Protein AF-A0A813PFC0-F1 (afdb_monomer)

Radius of gyration: 13.53 Å; Cα contacts (8 Å, |Δi|>4): 86; chains: 1; bounding box: 34×28×38 Å

pLDDT: mean 89.98, std 11.43, range [52.78, 98.25]

Secondary structure (DSSP, 8-state):
-HHHHHHSGGGHHHHHHHHT-HHHHHHHHHHTTSS-HHHHHHHHHHHHHHHH-TT--HHHHHHHHHTHHHHHHHHHHTTTT--S-HHHHHHHHHHHHHHHT------

Organism: NCBI:txid1234261

InterPro domains:
  IPR011989 Armadillo-like helical [G3DSA:1.25.10.10] (1-102)
  IPR013878 Mo25-like [PF08569] (1-103)
  IPR013878 Mo25-like [PTHR10182] (1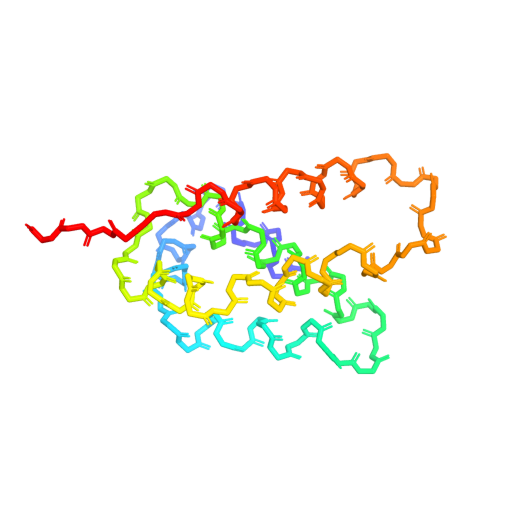-105)
  IPR016024 Armadillo-type fold [SSF48371] (1-103)

Solvent-accessible surface area (backbone atoms only — not comparable to full-atom values): 6196 Å² total; per-residue (Å²): 106,73,41,57,56,42,69,32,78,91,30,44,71,59,30,55,58,48,64,65,36,59,65,54,51,54,48,30,62,51,34,53,68,46,90,46,70,67,52,19,52,52,24,45,58,43,45,50,53,47,70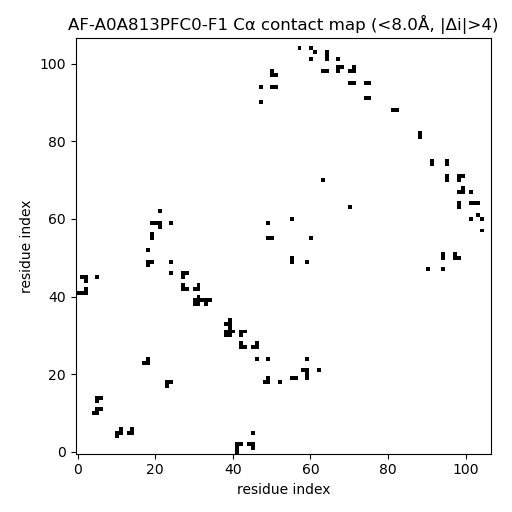,68,39,89,84,57,45,66,73,53,50,52,53,50,58,77,39,30,69,65,49,40,59,47,57,73,64,52,70,68,85,54,76,86,42,59,69,61,52,52,53,48,53,50,51,43,52,57,50,70,67,60,69,86,82,80,130

Sequence (107 aa):
MLGELLLDRYNFSVMTRYITNTDNLKLMMNLLKEKSKNIQFEAFHVFKIFVANPTKPKPIADILLRNRDKLIDFLTTFHTDRTDDEQFNDEKAYLIKQISELKDMKI

Structure (mmCIF, N/CA/C/O backbone):
data_AF-A0A813PFC0-F1
#
_entry.id   AF-A0A813PFC0-F1
#
loop_
_atom_site.group_PDB
_atom_site.id
_atom_site.type_symbol
_atom_site.label_atom_id
_atom_site.label_alt_id
_atom_site.label_comp_id
_atom_site.label_asym_id
_atom_site.label_entity_id
_atom_site.label_seq_id
_atom_site.pdbx_PDB_ins_code
_atom_site.Cartn_x
_atom_site.Cartn_y
_atom_site.Cartn_z
_atom_site.occupancy
_atom_site.B_iso_or_equiv
_atom_site.auth_seq_id
_atom_site.auth_comp_id
_atom_site.auth_asym_id
_atom_site.auth_atom_id
_atom_site.pdbx_PDB_model_num
ATOM 1 N N . MET A 1 1 ? 11.049 -1.342 14.263 1.00 56.81 1 MET A N 1
ATOM 2 C CA . MET A 1 1 ? 10.320 -2.551 13.784 1.00 56.81 1 MET A CA 1
ATOM 3 C C . MET A 1 1 ? 10.734 -2.898 12.345 1.00 56.81 1 MET A C 1
ATOM 5 O O . MET A 1 1 ? 11.622 -2.245 11.816 1.00 56.81 1 MET A O 1
ATOM 9 N N . LEU A 1 2 ? 10.201 -3.966 11.724 1.00 63.31 2 LEU A N 1
ATOM 10 C CA . LEU A 1 2 ? 10.706 -4.542 10.455 1.00 63.31 2 LEU A CA 1
ATOM 11 C C . LEU A 1 2 ? 10.817 -3.525 9.301 1.00 63.31 2 LEU A C 1
ATOM 13 O O . LEU A 1 2 ? 11.749 -3.623 8.508 1.00 63.31 2 LEU A O 1
ATOM 17 N N . GLY A 1 3 ? 9.925 -2.532 9.231 1.00 61.59 3 GLY A N 1
ATOM 18 C CA . GLY A 1 3 ? 10.026 -1.439 8.257 1.00 61.59 3 GLY A CA 1
ATOM 19 C C . GLY A 1 3 ? 11.319 -0.629 8.398 1.00 61.59 3 GLY A C 1
ATOM 20 O O . GLY A 1 3 ? 11.994 -0.387 7.406 1.00 61.59 3 GLY A O 1
ATOM 21 N N . GLU A 1 4 ? 11.726 -0.296 9.622 1.00 69.38 4 GLU A N 1
ATOM 22 C CA . GLU A 1 4 ? 12.986 0.413 9.899 1.00 69.38 4 GLU A CA 1
ATOM 23 C C . GLU A 1 4 ? 14.207 -0.444 9.547 1.00 69.38 4 GLU A C 1
ATOM 25 O O . GLU A 1 4 ? 15.165 0.055 8.969 1.00 69.38 4 GLU A O 1
ATOM 30 N N . LEU A 1 5 ? 14.150 -1.753 9.826 1.00 65.31 5 LEU A N 1
ATOM 31 C CA . LEU A 1 5 ? 15.203 -2.697 9.437 1.00 65.31 5 LEU A CA 1
ATOM 32 C C . LEU A 1 5 ? 15.353 -2.790 7.916 1.00 65.31 5 LEU A C 1
ATOM 34 O O . LEU A 1 5 ? 16.472 -2.893 7.427 1.00 65.31 5 LEU A O 1
ATOM 38 N N . LEU A 1 6 ? 14.247 -2.760 7.171 1.00 61.56 6 LEU A N 1
ATOM 39 C CA . LEU A 1 6 ? 14.269 -2.792 5.709 1.00 61.56 6 LEU A CA 1
ATOM 40 C C . LEU A 1 6 ? 14.708 -1.450 5.105 1.00 61.56 6 LEU A C 1
ATOM 42 O O . LEU A 1 6 ? 15.331 -1.448 4.052 1.00 61.56 6 LEU A O 1
ATOM 46 N N . LEU A 1 7 ? 14.412 -0.326 5.759 1.00 65.44 7 LEU A N 1
ATOM 47 C CA . LEU A 1 7 ? 14.814 1.012 5.311 1.00 65.44 7 LEU A CA 1
ATOM 48 C C . LEU A 1 7 ? 16.254 1.380 5.705 1.00 65.44 7 LEU A C 1
ATOM 50 O O . LEU A 1 7 ? 16.790 2.367 5.198 1.00 65.44 7 LEU A O 1
ATOM 54 N N . ASP A 1 8 ? 16.900 0.596 6.571 1.00 71.62 8 ASP A N 1
ATOM 55 C CA . ASP A 1 8 ? 18.314 0.771 6.885 1.00 71.62 8 ASP A CA 1
ATOM 56 C C . ASP A 1 8 ? 19.183 0.489 5.646 1.00 71.62 8 ASP A C 1
ATOM 58 O O . ASP A 1 8 ? 19.151 -0.593 5.050 1.00 71.62 8 ASP A O 1
ATOM 62 N N . ARG A 1 9 ? 20.018 1.468 5.282 1.00 61.50 9 ARG A N 1
ATOM 63 C CA . ARG A 1 9 ? 20.969 1.398 4.165 1.00 61.50 9 ARG A CA 1
ATOM 64 C C . ARG A 1 9 ? 21.897 0.180 4.230 1.00 61.50 9 ARG A C 1
ATOM 66 O O . ARG A 1 9 ? 22.301 -0.320 3.182 1.00 61.50 9 ARG A O 1
ATOM 73 N N . TYR A 1 10 ? 22.225 -0.315 5.428 1.00 66.88 10 TYR A N 1
ATOM 74 C CA . TYR A 1 10 ? 23.056 -1.513 5.599 1.00 66.88 10 TYR A CA 1
ATOM 75 C C . TYR A 1 10 ? 22.326 -2.800 5.185 1.00 66.88 10 TYR A C 1
ATOM 77 O O . TYR A 1 10 ? 22.967 -3.790 4.838 1.00 66.88 10 TYR A O 1
ATOM 85 N N . ASN A 1 11 ? 20.993 -2.764 5.136 1.00 74.00 11 ASN A N 1
ATOM 86 C CA . ASN A 1 11 ? 20.133 -3.890 4.788 1.00 74.00 11 ASN A CA 1
ATOM 87 C C . ASN A 1 11 ? 19.572 -3.789 3.364 1.00 74.00 11 ASN A C 1
ATOM 89 O O . ASN A 1 11 ? 18.650 -4.525 3.015 1.00 74.00 11 ASN A O 1
ATOM 93 N N . PHE A 1 12 ? 20.139 -2.932 2.508 1.00 72.25 12 PHE A N 1
ATOM 94 C CA . PHE A 1 12 ? 19.634 -2.691 1.152 1.00 72.25 12 PHE A CA 1
ATOM 95 C C . PHE A 1 12 ? 19.488 -3.972 0.310 1.00 72.25 12 PHE A C 1
ATOM 97 O O . PHE A 1 12 ? 18.510 -4.136 -0.423 1.00 72.25 12 PHE A O 1
ATOM 104 N N . SER A 1 13 ? 20.424 -4.918 0.433 1.00 71.62 13 SER A N 1
ATOM 105 C CA . SER A 1 13 ? 20.360 -6.213 -0.262 1.00 71.62 13 SER A CA 1
ATOM 106 C C . SER A 1 13 ? 19.193 -7.080 0.230 1.00 71.62 13 SER A C 1
ATOM 108 O O . SER A 1 13 ? 18.484 -7.692 -0.573 1.00 71.62 13 SER A O 1
ATOM 110 N N . VAL A 1 14 ? 18.946 -7.084 1.543 1.00 76.62 14 VAL A N 1
ATOM 111 C CA . VAL A 1 14 ? 17.831 -7.794 2.183 1.00 76.62 14 VAL A CA 1
ATOM 112 C C . VAL A 1 14 ? 16.505 -7.141 1.807 1.00 76.62 14 VAL A C 1
ATOM 114 O O . VAL A 1 14 ? 15.585 -7.842 1.388 1.00 76.62 14 VAL A O 1
ATOM 117 N N . MET A 1 15 ? 16.431 -5.809 1.860 1.00 81.31 15 MET A N 1
ATOM 118 C CA . MET A 1 15 ? 15.279 -5.026 1.419 1.00 81.31 15 MET A CA 1
ATOM 119 C C . MET A 1 15 ? 14.927 -5.339 -0.032 1.00 81.31 15 MET A C 1
ATOM 121 O O . MET A 1 15 ? 13.791 -5.705 -0.319 1.00 81.31 15 MET A O 1
ATOM 125 N N . THR A 1 16 ? 15.907 -5.277 -0.937 1.00 79.25 16 THR A N 1
ATOM 126 C CA . THR A 1 16 ? 15.705 -5.534 -2.370 1.00 79.25 16 THR A CA 1
ATOM 127 C C . THR A 1 16 ? 15.162 -6.944 -2.609 1.00 79.25 16 THR A C 1
ATOM 129 O O . THR A 1 16 ? 14.194 -7.129 -3.348 1.00 79.25 16 THR A O 1
ATOM 132 N N . ARG A 1 17 ? 15.717 -7.963 -1.942 1.00 84.88 17 ARG A N 1
ATOM 133 C CA . ARG A 1 17 ? 15.198 -9.336 -2.041 1.00 84.88 17 ARG A CA 1
ATOM 134 C C . ARG A 1 17 ? 13.792 -9.469 -1.449 1.00 84.88 17 ARG A C 1
ATOM 136 O O . ARG A 1 17 ? 12.977 -10.230 -1.965 1.00 84.88 17 ARG A O 1
ATOM 143 N N . TYR A 1 18 ? 13.496 -8.737 -0.380 1.00 88.38 18 TYR A N 1
ATOM 144 C CA . TYR A 1 18 ? 12.192 -8.778 0.270 1.00 88.38 18 TYR A CA 1
ATOM 145 C C . TYR A 1 18 ? 11.094 -8.188 -0.622 1.00 88.38 18 TYR A C 1
ATOM 147 O O . TYR A 1 18 ? 10.066 -8.838 -0.824 1.00 88.38 18 TYR A O 1
ATOM 155 N N . ILE A 1 19 ? 11.334 -7.005 -1.200 1.00 89.75 19 ILE A N 1
ATOM 156 C CA . ILE A 1 19 ? 10.344 -6.248 -1.987 1.00 89.75 19 ILE A CA 1
ATOM 157 C C . ILE A 1 19 ? 10.126 -6.782 -3.409 1.00 89.75 19 ILE A C 1
ATOM 159 O O . ILE A 1 19 ? 9.231 -6.330 -4.122 1.00 89.75 19 ILE A O 1
ATOM 163 N N . THR A 1 20 ? 10.948 -7.739 -3.840 1.00 91.38 20 THR A N 1
ATOM 164 C CA . THR A 1 20 ? 10.833 -8.411 -5.143 1.00 91.38 20 THR A CA 1
ATOM 165 C C . THR A 1 20 ? 10.065 -9.734 -5.058 1.00 91.38 20 THR A C 1
ATOM 167 O O . THR A 1 20 ? 9.715 -10.307 -6.088 1.00 91.38 20 THR A O 1
ATOM 170 N N . ASN A 1 21 ? 9.750 -10.210 -3.847 1.00 95.06 21 ASN A N 1
ATOM 171 C CA . ASN A 1 21 ? 9.040 -11.465 -3.614 1.00 95.06 21 ASN A CA 1
ATOM 172 C C . ASN A 1 21 ? 7.518 -11.246 -3.495 1.00 95.06 21 ASN A C 1
ATOM 174 O O . ASN A 1 21 ? 7.039 -10.476 -2.660 1.00 95.06 21 ASN A O 1
ATOM 178 N N . THR A 1 22 ? 6.741 -11.965 -4.310 1.00 96.69 22 THR A N 1
ATOM 179 C CA . THR A 1 22 ? 5.276 -11.851 -4.351 1.00 96.69 22 THR A CA 1
ATOM 180 C C . THR A 1 22 ? 4.577 -12.318 -3.080 1.00 96.69 22 THR A C 1
ATOM 182 O O . THR A 1 22 ? 3.522 -11.786 -2.744 1.00 96.69 22 THR A O 1
ATOM 185 N N . ASP A 1 23 ? 5.122 -13.303 -2.371 1.00 97.19 23 ASP A N 1
ATOM 186 C CA . ASP A 1 23 ? 4.498 -13.820 -1.152 1.00 97.19 23 ASP A CA 1
ATOM 187 C C . ASP A 1 23 ? 4.680 -12.856 0.015 1.00 97.19 23 ASP A C 1
ATOM 189 O O . ASP A 1 23 ? 3.757 -12.679 0.807 1.00 97.19 23 ASP A O 1
ATOM 193 N N . ASN A 1 24 ? 5.799 -12.128 0.047 1.00 96.38 24 ASN A N 1
ATOM 194 C CA . ASN A 1 24 ? 5.984 -11.029 0.991 1.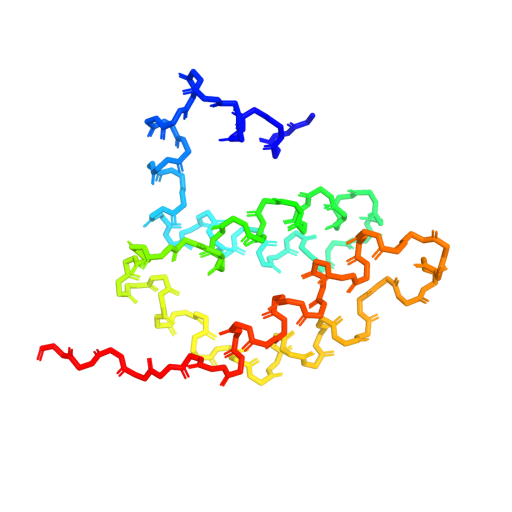00 96.38 24 ASN A CA 1
ATOM 195 C C . ASN A 1 24 ? 4.967 -9.907 0.745 1.00 96.38 24 ASN A C 1
ATOM 197 O O . ASN A 1 24 ? 4.361 -9.419 1.697 1.00 96.38 24 ASN A O 1
ATOM 201 N N . LEU A 1 25 ? 4.715 -9.538 -0.520 1.00 97.62 25 LEU A N 1
ATOM 202 C CA . LEU A 1 25 ? 3.668 -8.563 -0.847 1.00 97.62 25 LEU A CA 1
ATOM 203 C C . LEU A 1 25 ? 2.293 -9.040 -0.355 1.00 97.62 25 LEU A C 1
ATOM 205 O O . LEU A 1 25 ? 1.589 -8.291 0.321 1.00 97.62 25 LEU A O 1
ATOM 209 N N . LYS A 1 26 ? 1.910 -10.286 -0.668 1.00 97.69 26 LYS A N 1
ATOM 210 C CA . LYS A 1 26 ? 0.625 -10.858 -0.231 1.00 97.69 26 LYS A CA 1
ATOM 211 C C . LYS A 1 26 ? 0.508 -10.881 1.291 1.00 97.69 26 LYS A C 1
ATOM 213 O O . LYS A 1 26 ? -0.551 -10.551 1.816 1.00 97.69 26 LYS A O 1
ATOM 218 N N . LEU A 1 27 ? 1.584 -11.243 1.992 1.00 96.94 27 LEU A N 1
ATOM 219 C CA . LEU A 1 27 ? 1.627 -11.223 3.449 1.00 96.94 27 LEU A CA 1
ATOM 220 C C . LEU A 1 27 ? 1.344 -9.814 3.974 1.00 96.94 27 LEU A C 1
ATOM 222 O O . LEU A 1 27 ? 0.447 -9.655 4.794 1.00 96.94 27 LEU A O 1
ATOM 226 N N . MET A 1 28 ? 2.034 -8.791 3.462 1.00 97.44 28 MET A N 1
ATOM 227 C CA . MET A 1 28 ? 1.790 -7.404 3.875 1.00 97.44 28 MET A CA 1
ATOM 228 C C . MET A 1 28 ? 0.352 -6.964 3.578 1.00 97.44 28 MET A C 1
ATOM 230 O O . MET A 1 28 ? -0.298 -6.384 4.441 1.00 97.44 28 MET A O 1
ATOM 234 N N . MET A 1 29 ? -0.194 -7.311 2.407 1.00 97.88 29 MET A N 1
ATOM 23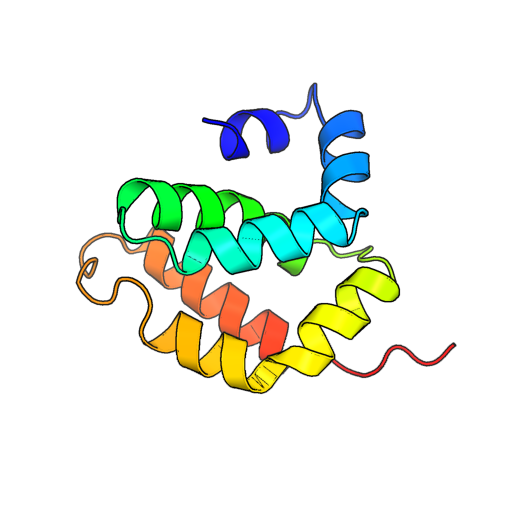5 C CA . MET A 1 29 ? -1.590 -7.016 2.054 1.00 97.88 29 MET A CA 1
ATOM 236 C C . MET A 1 29 ? -2.609 -7.700 2.981 1.00 97.88 29 MET A C 1
ATOM 238 O O . MET A 1 29 ? -3.685 -7.148 3.214 1.00 97.88 29 MET A O 1
ATOM 242 N N . ASN A 1 30 ? -2.294 -8.886 3.507 1.00 97.75 30 ASN A N 1
ATOM 243 C CA . ASN A 1 30 ? -3.122 -9.558 4.508 1.00 97.75 30 ASN A CA 1
ATOM 244 C C . ASN A 1 30 ? -2.986 -8.889 5.880 1.00 97.75 30 ASN A C 1
ATOM 246 O O . ASN A 1 30 ? -3.996 -8.647 6.534 1.00 97.75 30 ASN A O 1
ATOM 250 N N . LEU A 1 31 ? -1.765 -8.523 6.282 1.00 97.19 31 LEU A N 1
ATOM 251 C CA . LEU A 1 31 ? -1.510 -7.854 7.559 1.00 97.19 31 LEU A CA 1
ATOM 252 C C . LEU A 1 31 ? -2.159 -6.465 7.652 1.00 97.19 31 LEU A C 1
ATOM 254 O O . LEU A 1 31 ? -2.580 -6.065 8.734 1.00 97.19 31 LEU A O 1
ATOM 258 N N . LEU A 1 32 ? -2.349 -5.769 6.526 1.00 97.62 32 LEU A N 1
ATOM 259 C CA . LEU A 1 32 ? -3.154 -4.541 6.467 1.00 97.62 32 LEU A CA 1
AT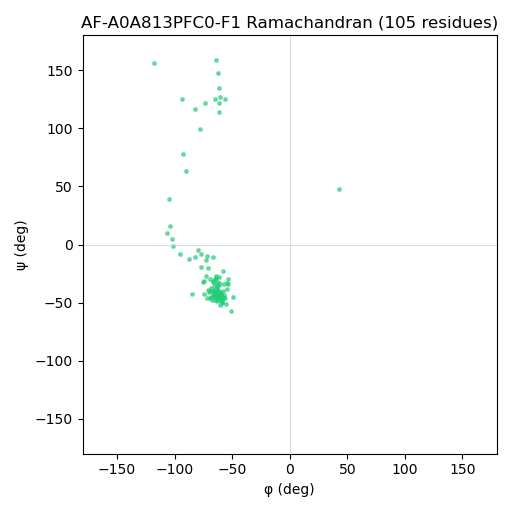OM 260 C C . LEU A 1 32 ? -4.605 -4.746 6.939 1.00 97.62 32 LEU A C 1
ATOM 262 O O . LEU A 1 32 ? -5.252 -3.789 7.349 1.00 97.62 32 LEU A O 1
ATOM 266 N N . LYS A 1 33 ? -5.128 -5.976 6.893 1.00 96.56 33 LYS A N 1
ATOM 267 C CA . LYS A 1 33 ? -6.505 -6.319 7.284 1.00 96.56 33 LYS A CA 1
ATOM 268 C C . LYS A 1 33 ? -6.600 -6.975 8.663 1.00 96.56 33 LYS A C 1
ATOM 270 O O . LYS A 1 33 ? -7.687 -7.395 9.057 1.00 96.56 33 LYS A O 1
ATOM 275 N N . GLU A 1 34 ? -5.490 -7.086 9.388 1.00 96.88 34 GLU A N 1
ATOM 276 C CA . GLU A 1 34 ? -5.463 -7.705 10.716 1.00 96.88 34 GLU A CA 1
ATOM 277 C C . GLU A 1 34 ? -6.291 -6.928 11.737 1.00 96.88 34 GLU A C 1
ATOM 279 O O . GLU A 1 34 ? -6.537 -5.741 11.578 1.00 96.88 34 GLU A O 1
ATOM 284 N N . LYS A 1 35 ? -6.708 -7.571 12.832 1.00 94.50 35 LYS A N 1
ATOM 285 C CA . LYS A 1 35 ? -7.532 -6.899 13.858 1.00 94.50 35 LYS A CA 1
ATOM 286 C C . LYS A 1 35 ? -6.767 -5.827 14.639 1.00 94.50 35 LYS A C 1
ATOM 288 O O . LYS A 1 35 ? -7.364 -4.880 15.145 1.00 94.50 35 LYS A O 1
ATOM 293 N N . SER A 1 36 ? -5.456 -6.003 14.792 1.00 97.06 36 SER A N 1
ATOM 294 C CA . SER A 1 36 ? -4.617 -5.097 15.575 1.00 97.06 36 SER A CA 1
ATOM 295 C C . SER A 1 36 ? -4.219 -3.874 14.756 1.00 97.06 36 SER A C 1
ATOM 297 O O . SER A 1 36 ? -3.443 -3.994 13.809 1.00 97.06 36 SER A O 1
ATOM 299 N N . LYS A 1 37 ? -4.665 -2.688 15.189 1.00 93.75 37 LYS A N 1
ATOM 300 C CA . LYS A 1 37 ? -4.281 -1.394 14.597 1.00 93.75 37 LYS A CA 1
ATOM 301 C C . LYS A 1 37 ? -2.761 -1.199 14.515 1.00 93.75 37 LYS A C 1
ATOM 303 O O . LYS A 1 37 ? -2.277 -0.615 13.555 1.00 93.75 37 LYS A O 1
ATOM 308 N N . ASN A 1 38 ? -2.003 -1.716 15.484 1.00 92.06 38 ASN A N 1
ATOM 309 C CA . ASN A 1 38 ? -0.540 -1.611 15.467 1.00 92.06 38 ASN A CA 1
ATOM 310 C C . ASN A 1 38 ? 0.079 -2.501 14.380 1.00 92.06 38 ASN A C 1
ATOM 312 O O . ASN A 1 38 ? 1.003 -2.076 13.698 1.00 92.06 38 ASN A O 1
ATOM 316 N N . ILE A 1 39 ? -0.452 -3.714 14.178 1.00 94.06 39 ILE A N 1
ATOM 317 C CA . ILE A 1 39 ? 0.017 -4.608 13.105 1.00 94.06 39 ILE A CA 1
ATOM 318 C C . ILE A 1 39 ? -0.301 -4.003 11.738 1.00 94.06 39 ILE A C 1
ATOM 320 O O . ILE A 1 39 ? 0.560 -3.999 10.862 1.00 94.06 39 ILE A O 1
ATOM 324 N N . GLN A 1 40 ? -1.509 -3.463 11.571 1.00 96.19 40 GLN A N 1
ATOM 325 C CA . GLN A 1 40 ? -1.917 -2.774 10.346 1.00 96.19 40 GLN A CA 1
ATOM 326 C C . GLN A 1 40 ? -0.960 -1.620 10.011 1.00 96.19 40 GLN A C 1
ATOM 328 O O . GLN A 1 40 ? -0.512 -1.501 8.871 1.00 96.19 40 GLN A O 1
ATOM 333 N N . PHE A 1 41 ? -0.614 -0.803 11.009 1.00 93.25 41 PHE A N 1
ATOM 334 C CA . PHE A 1 41 ? 0.266 0.352 10.843 1.00 93.25 41 PHE A CA 1
ATOM 335 C C . PHE A 1 41 ? 1.700 -0.050 10.458 1.00 93.25 41 PHE A C 1
ATOM 337 O O . PHE A 1 41 ? 2.263 0.473 9.499 1.00 93.25 41 PHE A O 1
ATOM 344 N N . GLU A 1 42 ? 2.264 -1.064 11.114 1.00 92.06 42 GLU A N 1
ATOM 345 C CA . GLU A 1 42 ? 3.577 -1.602 10.736 1.00 92.06 42 GLU A CA 1
ATOM 346 C C . GLU A 1 42 ? 3.570 -2.231 9.338 1.00 92.06 42 GLU A C 1
ATOM 348 O O . GLU A 1 42 ? 4.489 -2.027 8.540 1.00 92.06 42 GLU A O 1
ATOM 353 N N . ALA A 1 43 ? 2.505 -2.959 8.997 1.00 95.19 43 ALA A N 1
ATOM 354 C CA . ALA A 1 43 ? 2.334 -3.525 7.665 1.00 95.19 43 ALA A CA 1
ATOM 355 C C . ALA A 1 43 ? 2.234 -2.434 6.592 1.00 95.19 43 ALA A C 1
ATOM 357 O O . ALA A 1 43 ? 2.773 -2.612 5.501 1.00 95.19 43 ALA A O 1
ATOM 358 N N . PHE A 1 44 ? 1.614 -1.290 6.898 1.00 96.25 44 PHE A N 1
ATOM 359 C CA . PHE A 1 44 ? 1.573 -0.130 6.008 1.00 96.25 44 PHE A CA 1
ATOM 360 C C . PHE A 1 44 ? 2.977 0.406 5.706 1.00 96.25 44 PHE A C 1
ATOM 362 O O . PHE A 1 44 ? 3.312 0.612 4.536 1.00 96.25 44 PHE A O 1
ATOM 369 N N . HIS A 1 45 ? 3.835 0.545 6.719 1.00 92.88 45 HIS A N 1
ATOM 370 C CA . HIS A 1 45 ? 5.212 1.004 6.525 1.00 92.88 45 HIS A CA 1
ATOM 371 C C . HIS A 1 45 ? 6.073 0.058 5.687 1.00 92.88 45 HIS A C 1
ATOM 373 O O . HIS A 1 45 ? 7.005 0.515 5.030 1.00 92.88 45 HIS A O 1
ATOM 379 N N . VA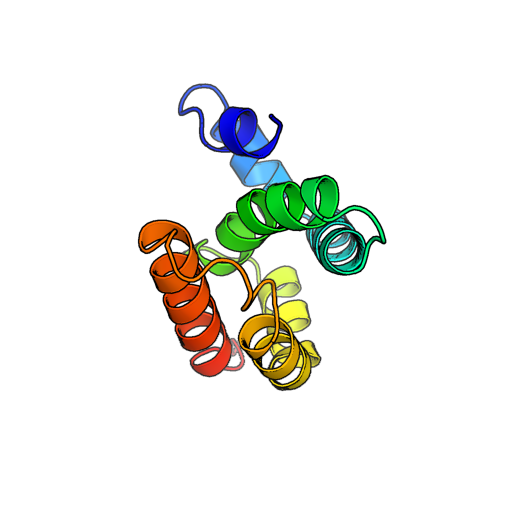L A 1 46 ? 5.771 -1.239 5.665 1.00 93.00 46 VAL A N 1
ATOM 380 C CA . VAL A 1 46 ? 6.453 -2.185 4.772 1.00 93.00 46 VAL A CA 1
ATOM 381 C C . VAL A 1 46 ? 5.800 -2.194 3.386 1.00 93.00 46 VAL A C 1
ATOM 383 O O . VAL A 1 46 ? 6.496 -2.154 2.370 1.00 93.00 46 VAL A O 1
ATOM 386 N N . PHE A 1 47 ? 4.466 -2.187 3.315 1.00 96.75 47 PHE A N 1
ATOM 387 C CA . PHE A 1 47 ? 3.702 -2.159 2.065 1.00 96.75 47 PHE A CA 1
ATOM 388 C C . PHE A 1 47 ? 4.049 -0.940 1.203 1.00 96.75 47 PHE A C 1
ATOM 390 O O . PHE A 1 47 ? 4.219 -1.086 -0.011 1.00 96.75 47 PHE A O 1
ATOM 397 N N . LYS A 1 48 ? 4.242 0.241 1.811 1.00 94.88 48 LYS A N 1
ATOM 398 C CA . LYS A 1 48 ? 4.614 1.456 1.070 1.00 94.88 48 LYS A CA 1
ATOM 399 C C . LYS A 1 48 ? 5.898 1.277 0.256 1.00 94.88 48 LYS A C 1
ATOM 401 O O . LYS A 1 48 ? 5.986 1.793 -0.853 1.00 94.88 48 LYS A O 1
ATOM 406 N N . ILE A 1 49 ? 6.851 0.481 0.751 1.00 92.81 49 ILE A N 1
ATOM 407 C CA . ILE A 1 49 ? 8.137 0.223 0.084 1.00 92.81 49 ILE A CA 1
ATOM 408 C C . ILE A 1 49 ? 7.929 -0.595 -1.200 1.00 92.81 49 ILE A C 1
ATOM 410 O O . ILE A 1 49 ? 8.566 -0.323 -2.217 1.00 92.81 49 ILE A O 1
ATOM 414 N N . PHE A 1 50 ? 6.993 -1.553 -1.202 1.00 95.25 50 PHE A N 1
ATOM 415 C CA . PHE A 1 50 ? 6.640 -2.297 -2.418 1.00 95.25 50 PHE A CA 1
ATOM 416 C C . PHE A 1 50 ? 6.077 -1.373 -3.496 1.00 95.25 50 PHE A C 1
ATOM 418 O O . PHE A 1 50 ? 6.461 -1.476 -4.662 1.00 95.25 50 PHE A O 1
ATOM 425 N N . VAL A 1 51 ? 5.168 -0.473 -3.119 1.00 95.50 51 VAL A N 1
ATOM 426 C CA . VAL A 1 51 ? 4.517 0.450 -4.057 1.00 95.50 51 VAL A CA 1
ATOM 427 C C . VAL A 1 51 ? 5.514 1.486 -4.576 1.00 95.50 51 VAL A C 1
ATOM 429 O O . VAL A 1 51 ? 5.601 1.670 -5.790 1.00 95.50 51 VAL A O 1
ATOM 432 N N . ALA A 1 52 ? 6.318 2.079 -3.690 1.00 91.81 52 ALA A N 1
ATOM 433 C CA . ALA A 1 52 ? 7.301 3.112 -4.012 1.00 91.81 52 ALA A CA 1
ATOM 434 C C . ALA A 1 52 ? 8.531 2.597 -4.781 1.00 91.81 52 ALA A C 1
ATOM 436 O O . ALA A 1 52 ? 9.318 3.402 -5.269 1.00 91.81 52 ALA A O 1
ATOM 437 N N . ASN A 1 53 ? 8.718 1.276 -4.914 1.00 90.25 53 ASN A N 1
ATOM 438 C CA . ASN A 1 53 ? 9.841 0.713 -5.661 1.00 90.25 53 ASN A CA 1
ATOM 439 C C . ASN A 1 53 ? 9.789 1.140 -7.152 1.00 90.25 53 ASN A C 1
ATOM 441 O O . ASN A 1 53 ? 8.873 0.696 -7.865 1.00 90.25 53 ASN A O 1
ATOM 445 N N . PRO A 1 54 ? 10.759 1.940 -7.648 1.00 87.69 54 PRO A N 1
ATOM 446 C CA . PRO A 1 54 ? 10.782 2.404 -9.036 1.00 87.69 54 PRO A CA 1
ATOM 447 C C . PRO A 1 54 ? 11.145 1.285 -10.023 1.00 87.69 54 PRO A C 1
ATOM 449 O O . PRO A 1 54 ? 10.705 1.309 -11.167 1.00 87.69 54 PRO A O 1
ATOM 452 N N . THR A 1 55 ? 11.895 0.270 -9.582 1.00 89.00 55 THR A N 1
ATOM 453 C CA . THR A 1 55 ? 12.303 -0.906 -10.373 1.00 89.00 55 THR A CA 1
ATOM 454 C C . THR A 1 55 ? 11.494 -2.143 -9.983 1.00 89.00 55 THR A C 1
ATOM 456 O O . THR A 1 55 ? 11.993 -3.265 -9.883 1.00 89.00 55 THR A O 1
ATOM 459 N N . LYS A 1 56 ? 10.203 -1.929 -9.730 1.00 91.50 56 LYS A N 1
ATOM 460 C CA . LYS A 1 56 ? 9.249 -2.962 -9.332 1.00 91.50 56 LYS A CA 1
ATOM 461 C C . LYS A 1 56 ? 9.193 -4.109 -10.353 1.00 91.50 56 LYS A C 1
ATOM 463 O O . LYS A 1 56 ? 8.886 -3.853 -11.517 1.00 91.50 56 LYS A O 1
ATOM 468 N N . PRO A 1 57 ? 9.405 -5.371 -9.934 1.00 93.38 57 PRO A N 1
ATOM 469 C CA . PRO A 1 57 ? 9.281 -6.517 -10.830 1.00 93.38 57 PRO A CA 1
ATOM 470 C C . PRO A 1 57 ? 7.863 -6.676 -11.380 1.00 93.38 57 PRO A C 1
ATOM 472 O O . PRO A 1 57 ? 6.889 -6.450 -10.657 1.00 93.38 57 PRO A O 1
ATOM 475 N N . LYS A 1 58 ? 7.742 -7.177 -12.616 1.00 93.62 58 LYS A N 1
ATOM 476 C CA . LYS A 1 58 ? 6.445 -7.436 -13.265 1.00 93.62 58 LYS A CA 1
ATOM 477 C C . LYS A 1 58 ? 5.465 -8.234 -12.383 1.00 93.62 58 LYS A C 1
ATOM 479 O O . LYS A 1 58 ? 4.343 -7.768 -12.224 1.00 93.62 58 LYS A O 1
ATOM 484 N N . PRO A 1 59 ? 5.856 -9.327 -11.694 1.00 95.94 59 PRO A N 1
ATOM 485 C CA . PRO A 1 59 ? 4.930 -10.053 -10.817 1.00 95.94 59 PRO A CA 1
ATOM 486 C C . PRO A 1 59 ? 4.352 -9.215 -9.663 1.00 95.94 59 PRO A C 1
ATOM 488 O O . PRO A 1 59 ? 3.203 -9.409 -9.273 1.00 95.94 59 PRO A O 1
ATOM 491 N N . ILE A 1 60 ? 5.128 -8.273 -9.117 1.00 96.50 60 ILE A N 1
ATOM 492 C CA . ILE A 1 60 ? 4.673 -7.344 -8.070 1.00 96.50 60 ILE A CA 1
ATOM 493 C C . ILE A 1 60 ? 3.703 -6.325 -8.673 1.00 96.50 60 ILE A C 1
ATOM 495 O O . ILE A 1 60 ? 2.630 -6.092 -8.117 1.00 96.50 60 ILE A O 1
ATOM 499 N N . ALA A 1 61 ? 4.057 -5.753 -9.829 1.00 95.81 61 ALA A N 1
ATOM 500 C CA . ALA A 1 61 ? 3.208 -4.811 -10.552 1.00 95.81 61 ALA A CA 1
ATOM 501 C C . ALA A 1 61 ? 1.859 -5.434 -10.943 1.00 95.81 61 ALA A C 1
ATOM 503 O O . ALA A 1 61 ? 0.819 -4.830 -10.693 1.00 95.81 61 ALA A O 1
ATOM 504 N N . ASP A 1 62 ? 1.863 -6.664 -11.459 1.00 96.19 62 ASP A N 1
ATOM 505 C CA . ASP A 1 62 ? 0.661 -7.387 -11.879 1.00 96.19 62 ASP A CA 1
ATOM 506 C C . ASP A 1 62 ? -0.290 -7.650 -10.694 1.00 96.19 62 ASP A C 1
ATOM 508 O O . ASP A 1 62 ? -1.509 -7.5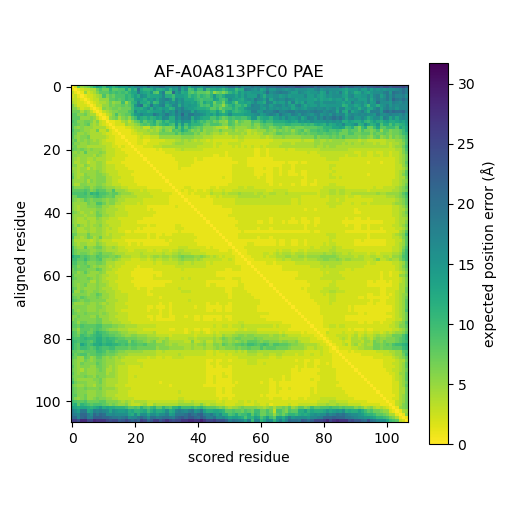29 -10.836 1.00 96.19 62 ASP A O 1
ATOM 512 N N . ILE A 1 63 ? 0.239 -7.974 -9.503 1.00 97.75 63 ILE A N 1
ATOM 513 C CA . ILE A 1 63 ? -0.579 -8.144 -8.287 1.00 97.75 63 ILE A CA 1
ATOM 514 C C . ILE A 1 63 ? -1.224 -6.819 -7.878 1.00 97.75 63 ILE A C 1
ATOM 516 O O . ILE A 1 63 ? -2.425 -6.795 -7.597 1.00 97.75 63 ILE A O 1
ATOM 520 N N . LEU A 1 64 ? -0.451 -5.728 -7.840 1.00 97.38 64 LEU A N 1
ATOM 521 C CA . LEU A 1 64 ? -0.973 -4.409 -7.478 1.00 97.38 64 LEU A CA 1
ATOM 522 C C . LEU A 1 64 ? -2.029 -3.940 -8.484 1.00 97.38 64 LEU A C 1
ATOM 524 O O . LEU A 1 64 ? -3.103 -3.510 -8.073 1.00 97.38 64 LEU A O 1
ATOM 528 N N . LEU A 1 65 ? -1.774 -4.105 -9.784 1.00 96.88 65 LEU A N 1
ATOM 529 C CA . LEU A 1 65 ? -2.697 -3.722 -10.851 1.00 96.88 65 LEU A CA 1
ATOM 530 C C . LEU A 1 65 ? -4.004 -4.525 -10.789 1.00 96.88 65 LEU A C 1
ATOM 532 O O . LEU A 1 65 ? -5.086 -3.949 -10.866 1.00 96.88 65 LEU A O 1
ATOM 536 N N . ARG A 1 66 ? -3.930 -5.844 -10.565 1.00 97.31 66 ARG A N 1
ATOM 537 C CA . ARG A 1 66 ? -5.117 -6.707 -10.414 1.00 97.31 66 ARG A CA 1
ATOM 538 C C . ARG A 1 66 ? -5.991 -6.320 -9.217 1.00 97.31 66 ARG A C 1
ATOM 540 O O . ARG A 1 66 ? -7.189 -6.588 -9.226 1.00 97.31 66 ARG A O 1
ATOM 547 N N . ASN A 1 67 ? -5.400 -5.725 -8.182 1.00 97.81 67 ASN A N 1
ATOM 548 C CA . ASN A 1 67 ? -6.097 -5.312 -6.963 1.00 97.81 67 ASN A CA 1
ATOM 549 C C . ASN A 1 67 ? -6.284 -3.791 -6.865 1.00 97.81 67 ASN A C 1
ATOM 551 O O . ASN A 1 67 ? -6.684 -3.318 -5.803 1.00 97.81 67 ASN A O 1
ATOM 555 N N . ARG A 1 68 ? -6.004 -3.038 -7.938 1.00 97.50 68 ARG A N 1
ATOM 556 C CA . ARG A 1 68 ? -5.868 -1.575 -7.921 1.00 97.50 68 ARG A CA 1
ATOM 557 C C . ARG A 1 68 ? -7.048 -0.876 -7.258 1.00 97.50 68 ARG A C 1
ATOM 559 O O . ARG A 1 68 ? -6.859 -0.175 -6.272 1.00 97.50 68 ARG A O 1
ATOM 566 N N . ASP A 1 69 ? -8.251 -1.112 -7.767 1.00 97.38 69 ASP A N 1
ATOM 567 C CA . ASP A 1 69 ? -9.438 -0.375 -7.328 1.00 97.38 69 ASP A CA 1
ATOM 568 C C . ASP A 1 69 ? -9.765 -0.707 -5.859 1.00 97.38 69 ASP A C 1
ATOM 570 O O . ASP A 1 69 ? -9.926 0.185 -5.032 1.00 97.38 69 ASP A O 1
ATOM 574 N N . LYS A 1 70 ? -9.680 -1.992 -5.480 1.00 98.00 70 LYS A N 1
ATOM 575 C CA . LYS A 1 70 ? -9.857 -2.440 -4.086 1.00 98.00 70 LYS A CA 1
ATOM 576 C C . LYS A 1 70 ? -8.810 -1.864 -3.132 1.00 98.00 70 LYS A C 1
ATOM 578 O O . LYS A 1 70 ? -9.116 -1.633 -1.966 1.00 98.00 70 LYS A O 1
ATOM 583 N N . LEU A 1 71 ? -7.568 -1.695 -3.588 1.00 98.19 71 LEU A N 1
ATOM 584 C CA . LEU A 1 71 ? -6.496 -1.101 -2.788 1.00 98.19 71 LEU A CA 1
ATOM 585 C C . LEU A 1 71 ? -6.730 0.394 -2.575 1.00 98.19 71 LEU A C 1
ATOM 587 O O . LEU A 1 71 ? -6.526 0.870 -1.463 1.00 98.19 71 LEU A O 1
ATOM 591 N N . ILE A 1 72 ? -7.180 1.115 -3.603 1.00 98.12 72 ILE A N 1
ATOM 592 C CA . ILE A 1 72 ? -7.516 2.541 -3.506 1.00 98.12 72 ILE A CA 1
ATOM 593 C C . ILE A 1 72 ? -8.676 2.753 -2.527 1.00 98.12 72 ILE A C 1
ATOM 595 O O . ILE A 1 72 ? -8.557 3.569 -1.611 1.00 98.12 72 ILE A O 1
ATOM 599 N N . ASP A 1 73 ? -9.753 1.979 -2.660 1.00 98.06 73 ASP A N 1
ATOM 600 C CA . ASP A 1 73 ? -10.904 2.046 -1.751 1.00 98.06 73 ASP A CA 1
ATOM 601 C C . ASP A 1 73 ? -10.492 1.745 -0.303 1.00 98.06 73 ASP A C 1
ATOM 603 O O . ASP A 1 73 ? -10.849 2.465 0.635 1.00 98.06 73 ASP A O 1
ATOM 607 N N . PHE A 1 74 ? -9.680 0.698 -0.119 1.00 98.25 74 PHE A N 1
ATOM 608 C CA . PHE A 1 74 ? -9.162 0.319 1.189 1.00 98.25 74 PHE A CA 1
ATOM 609 C C . PHE A 1 74 ? -8.312 1.437 1.806 1.00 98.25 74 PHE A C 1
ATOM 611 O O . PHE A 1 74 ? -8.573 1.852 2.932 1.00 98.25 74 PHE A O 1
ATOM 618 N N . LEU A 1 75 ? -7.327 1.964 1.074 1.00 97.81 75 LEU A N 1
ATOM 619 C CA . LEU A 1 75 ? -6.423 3.007 1.572 1.00 97.81 75 LEU A CA 1
ATOM 620 C C . LEU A 1 75 ? -7.149 4.326 1.864 1.00 97.81 75 LEU A C 1
ATOM 622 O O . LEU A 1 75 ? -6.756 5.041 2.781 1.00 97.81 75 LEU A O 1
ATOM 626 N N . THR A 1 76 ? -8.229 4.636 1.148 1.00 96.62 76 THR A N 1
ATOM 627 C CA . THR A 1 76 ? -9.032 5.847 1.392 1.00 96.62 76 THR A CA 1
ATOM 628 C C . THR A 1 76 ? -9.700 5.820 2.771 1.00 96.62 76 THR A C 1
ATOM 630 O O . THR A 1 76 ? -9.826 6.853 3.424 1.00 96.62 76 THR A O 1
ATOM 633 N N . THR A 1 77 ? -10.078 4.631 3.245 1.00 95.94 77 THR A N 1
ATOM 634 C CA . THR A 1 77 ? -10.746 4.424 4.543 1.00 95.94 77 THR A CA 1
ATOM 635 C C . THR A 1 77 ? -9.802 3.917 5.642 1.00 95.94 77 THR A C 1
ATOM 637 O O . THR A 1 77 ? -10.202 3.762 6.795 1.00 95.94 77 THR A O 1
ATOM 640 N N . PHE A 1 78 ? -8.527 3.694 5.316 1.00 97.00 78 PHE A N 1
ATOM 641 C CA . PHE A 1 78 ? -7.522 3.175 6.238 1.00 97.00 78 PHE A CA 1
ATOM 642 C C . PHE A 1 78 ? -7.087 4.238 7.261 1.00 97.00 78 PHE A C 1
ATOM 644 O O . PHE A 1 78 ? -6.596 5.310 6.886 1.00 97.00 78 PHE A O 1
ATOM 651 N N . HIS A 1 79 ? -7.267 3.923 8.551 1.00 94.50 79 HIS A N 1
ATOM 652 C CA . HIS A 1 79 ? -6.913 4.761 9.710 1.00 94.50 79 HIS A CA 1
ATOM 653 C C . HIS A 1 79 ? -7.275 6.249 9.553 1.00 94.50 79 HIS A C 1
ATOM 655 O O . HIS A 1 79 ? -6.458 7.135 9.795 1.00 94.50 79 HIS A O 1
ATOM 661 N N . THR A 1 80 ? -8.503 6.548 9.123 1.00 91.31 80 THR A N 1
ATOM 662 C CA . THR A 1 80 ? -8.989 7.935 8.989 1.00 91.31 80 THR A CA 1
ATOM 663 C C . THR A 1 80 ? -9.141 8.658 10.329 1.00 91.31 80 THR A C 1
ATOM 665 O O . THR A 1 80 ? -9.343 9.865 10.346 1.00 91.31 80 THR A O 1
ATOM 668 N N . ASP A 1 81 ? -9.045 7.936 11.448 1.00 92.06 81 ASP A N 1
ATOM 669 C CA . ASP A 1 81 ? -9.024 8.475 12.808 1.00 92.06 81 ASP A CA 1
ATOM 670 C C . ASP A 1 81 ? -7.701 9.177 13.175 1.00 92.06 81 ASP A C 1
ATOM 672 O O . ASP A 1 81 ? -7.664 9.907 14.160 1.00 92.06 81 ASP A O 1
ATOM 676 N N . ARG A 1 82 ? -6.632 9.000 12.384 1.00 91.50 82 ARG A N 1
ATOM 677 C CA . ARG A 1 82 ? -5.316 9.639 12.580 1.00 91.50 82 ARG A CA 1
ATOM 678 C C . ARG A 1 82 ? -5.212 10.981 11.849 1.00 91.50 82 ARG A C 1
ATOM 680 O O . ARG A 1 82 ? -4.438 11.123 10.906 1.00 91.50 82 ARG A O 1
ATOM 687 N N . THR A 1 83 ? -6.031 11.957 12.227 1.00 89.56 83 THR A N 1
ATOM 688 C CA . THR A 1 83 ? -6.079 13.265 11.542 1.00 89.56 83 THR A CA 1
ATOM 689 C C . THR A 1 83 ? -4.920 14.200 11.896 1.00 89.56 83 THR A C 1
ATOM 691 O O . THR A 1 83 ? -4.665 15.149 11.167 1.00 89.56 83 THR A O 1
ATOM 694 N N . ASP A 1 84 ? -4.244 13.956 13.014 1.00 93.75 84 ASP A N 1
ATOM 695 C CA . ASP A 1 84 ? -3.106 14.720 13.541 1.00 93.75 84 ASP A CA 1
ATOM 696 C C . ASP A 1 84 ? -1.744 14.248 12.998 1.00 93.75 84 ASP A C 1
ATOM 698 O O . ASP A 1 84 ? -0.741 14.944 13.136 1.00 93.75 84 ASP A O 1
ATOM 702 N N . ASP A 1 85 ? -1.711 13.086 12.347 1.00 95.00 85 ASP A N 1
ATOM 703 C CA . ASP A 1 85 ? -0.518 12.493 11.743 1.00 95.00 85 ASP A CA 1
ATOM 704 C C . ASP A 1 85 ? -0.411 12.903 10.262 1.00 95.00 85 ASP A C 1
ATOM 706 O O . ASP A 1 85 ? -0.794 12.166 9.349 1.00 95.00 85 ASP A O 1
ATOM 710 N N . GLU A 1 86 ? 0.038 14.136 10.014 1.00 95.75 86 GLU A N 1
ATOM 711 C CA . GLU A 1 86 ? 0.155 14.705 8.660 1.00 95.75 86 GLU A CA 1
ATOM 712 C C . GLU A 1 86 ? 1.046 13.842 7.754 1.00 95.75 86 GLU A C 1
ATOM 714 O O . GLU A 1 86 ? 0.657 13.513 6.633 1.00 95.75 86 GLU A O 1
ATOM 719 N N . GLN A 1 87 ? 2.181 13.364 8.278 1.00 94.69 87 GLN A N 1
ATOM 720 C CA . GLN A 1 87 ? 3.099 12.497 7.541 1.00 94.69 87 GLN A CA 1
ATOM 721 C C . GLN A 1 87 ? 2.412 11.210 7.068 1.00 94.69 87 GLN A C 1
ATOM 723 O O . GLN A 1 87 ? 2.539 10.833 5.901 1.00 94.69 87 GLN A O 1
ATOM 728 N N . PHE A 1 88 ? 1.682 10.519 7.946 1.00 95.31 88 PHE A N 1
ATOM 729 C CA . PHE A 1 88 ? 0.951 9.315 7.559 1.00 95.31 88 PHE A CA 1
ATOM 730 C C . PHE A 1 88 ? -0.095 9.600 6.474 1.00 95.31 88 PHE A C 1
ATOM 732 O O . PHE A 1 88 ? -0.239 8.820 5.526 1.00 95.31 88 PHE A O 1
ATOM 739 N N . ASN A 1 89 ? -0.822 10.712 6.592 1.00 96.31 89 ASN A N 1
ATOM 740 C CA . ASN A 1 89 ? -1.845 11.084 5.618 1.00 96.31 89 ASN A CA 1
ATOM 741 C C . ASN A 1 89 ? -1.246 11.410 4.242 1.00 96.31 89 ASN A C 1
ATOM 743 O O . ASN A 1 89 ? -1.784 10.946 3.231 1.00 96.31 89 ASN A O 1
ATOM 747 N N . ASP A 1 90 ? -0.102 12.092 4.200 1.00 96.75 90 ASP A N 1
ATOM 748 C CA . ASP A 1 90 ? 0.650 12.349 2.970 1.00 96.75 90 ASP A CA 1
ATOM 749 C C . ASP A 1 90 ? 1.170 11.059 2.332 1.00 96.75 90 ASP A C 1
ATOM 751 O O . ASP A 1 90 ? 1.005 10.840 1.128 1.00 96.75 90 ASP A O 1
ATOM 755 N N . GLU A 1 91 ? 1.742 10.152 3.131 1.00 96.25 91 GLU A N 1
ATOM 756 C CA . GLU A 1 91 ? 2.195 8.845 2.649 1.00 96.25 91 GLU A CA 1
ATOM 757 C C . GLU A 1 91 ? 1.028 8.045 2.054 1.00 96.25 91 GLU A C 1
ATOM 759 O O . GLU A 1 91 ? 1.152 7.461 0.975 1.00 96.25 91 GLU A O 1
ATOM 764 N N . LYS A 1 92 ? -0.135 8.052 2.709 1.00 97.25 92 LYS A N 1
ATOM 765 C CA . LYS A 1 92 ? -1.344 7.367 2.234 1.00 97.25 92 LYS A CA 1
ATOM 766 C C . LYS A 1 92 ? -1.848 7.954 0.915 1.00 97.25 92 LYS A C 1
ATOM 768 O O . LYS A 1 92 ? -2.123 7.198 -0.021 1.00 97.25 92 LYS A O 1
ATOM 773 N N . ALA A 1 93 ? -1.918 9.281 0.810 1.00 97.31 93 ALA A N 1
ATOM 774 C CA . ALA A 1 93 ? -2.309 9.974 -0.415 1.00 97.31 93 ALA A CA 1
ATOM 775 C C . ALA A 1 93 ? -1.332 9.687 -1.568 1.00 97.31 93 ALA A C 1
ATOM 777 O O . ALA A 1 93 ? -1.754 9.395 -2.692 1.00 97.31 93 ALA A O 1
ATOM 778 N N . TYR A 1 94 ? -0.028 9.687 -1.280 1.00 97.19 94 TYR A N 1
ATOM 779 C CA . TYR A 1 94 ? 1.010 9.315 -2.236 1.00 97.19 94 TYR A CA 1
ATOM 780 C C . TYR A 1 94 ? 0.824 7.881 -2.753 1.00 97.19 94 TYR A C 1
ATOM 782 O O . TYR A 1 94 ? 0.856 7.660 -3.965 1.00 97.19 94 TYR A O 1
ATOM 790 N N . LEU A 1 95 ? 0.569 6.909 -1.870 1.00 97.62 95 LEU A N 1
ATOM 791 C CA . LEU A 1 95 ? 0.337 5.519 -2.277 1.00 97.62 95 LEU A CA 1
ATOM 792 C C . LEU A 1 95 ? -0.898 5.359 -3.161 1.00 97.62 95 LEU A C 1
ATOM 794 O O . LEU A 1 95 ? -0.829 4.659 -4.172 1.00 97.62 95 LEU A O 1
ATOM 798 N N . ILE A 1 96 ? -2.007 6.017 -2.812 1.00 98.06 96 ILE A N 1
ATOM 799 C CA . ILE A 1 96 ? -3.233 6.006 -3.622 1.00 98.06 96 ILE A CA 1
ATOM 800 C C . ILE A 1 96 ? -2.938 6.526 -5.032 1.00 98.06 96 ILE A C 1
ATOM 802 O O . ILE A 1 96 ? -3.320 5.886 -6.014 1.00 98.06 96 ILE A O 1
ATOM 806 N N . LYS A 1 97 ? -2.207 7.642 -5.138 1.00 97.44 97 LYS A N 1
ATOM 807 C CA . LYS A 1 97 ? -1.793 8.210 -6.425 1.00 97.44 97 LYS A CA 1
ATOM 808 C C . LYS A 1 97 ? -0.906 7.250 -7.221 1.00 97.44 97 LYS A C 1
ATOM 810 O O . LYS A 1 97 ? -1.156 7.013 -8.396 1.00 97.44 97 LYS A O 1
ATOM 815 N N . GLN A 1 98 ? 0.108 6.659 -6.592 1.00 96.38 98 GLN A N 1
ATOM 816 C CA . GLN A 1 98 ? 0.997 5.711 -7.273 1.00 96.38 98 GLN A CA 1
ATOM 817 C C . GLN A 1 98 ? 0.244 4.481 -7.789 1.00 96.38 98 GLN A C 1
ATOM 819 O O . GLN A 1 98 ? 0.508 4.017 -8.895 1.00 96.38 98 GLN A O 1
ATOM 824 N N . ILE A 1 99 ? -0.703 3.956 -7.008 1.00 96.75 99 ILE A N 1
ATOM 825 C CA . ILE A 1 99 ? -1.508 2.793 -7.390 1.00 96.75 99 ILE A CA 1
ATOM 826 C C . ILE A 1 99 ? -2.479 3.142 -8.526 1.00 96.75 99 ILE A C 1
ATOM 828 O O . ILE A 1 99 ? -2.639 2.341 -9.448 1.00 96.75 99 ILE A O 1
ATOM 832 N N . SER A 1 100 ? -3.101 4.326 -8.508 1.00 96.56 100 SER A N 1
ATOM 833 C CA . SER A 1 100 ? -4.024 4.755 -9.569 1.00 96.56 100 SER A CA 1
ATOM 834 C C . SER A 1 100 ? -3.322 4.973 -10.913 1.00 96.56 100 SER A C 1
ATOM 836 O O . SER A 1 100 ? -3.890 4.671 -11.963 1.00 96.56 100 SER A O 1
ATOM 838 N N . GLU A 1 101 ? -2.063 5.414 -10.881 1.00 94.56 101 GLU A N 1
ATOM 839 C CA . GLU A 1 101 ? -1.216 5.630 -12.057 1.00 94.56 101 GLU A CA 1
ATOM 840 C C . GLU A 1 101 ? -0.586 4.336 -12.610 1.00 94.56 101 GLU A C 1
ATOM 842 O O . GLU A 1 101 ? 0.048 4.376 -13.671 1.00 94.56 101 GLU A O 1
ATOM 847 N N . LEU A 1 102 ? -0.774 3.179 -11.952 1.00 92.19 102 LEU A N 1
ATOM 848 C CA . LEU A 1 102 ? -0.285 1.893 -12.455 1.00 92.19 102 LEU A CA 1
ATOM 849 C C . LEU A 1 102 ? -0.909 1.566 -13.816 1.00 92.19 102 LEU A C 1
ATOM 851 O O . LEU A 1 102 ? -2.131 1.522 -13.989 1.00 92.19 102 LEU A O 1
ATOM 855 N N . LYS A 1 103 ? -0.034 1.270 -14.776 1.00 86.25 103 LYS A N 1
ATOM 856 C CA . LYS A 1 103 ? -0.378 0.828 -16.128 1.00 86.25 103 LYS A CA 1
ATOM 857 C C . LYS A 1 103 ? 0.174 -0.566 -16.363 1.00 86.25 103 LYS A C 1
ATOM 859 O O . LYS A 1 103 ? 1.143 -0.975 -15.724 1.00 86.25 103 LYS A O 1
ATOM 864 N N . ASP A 1 104 ? -0.442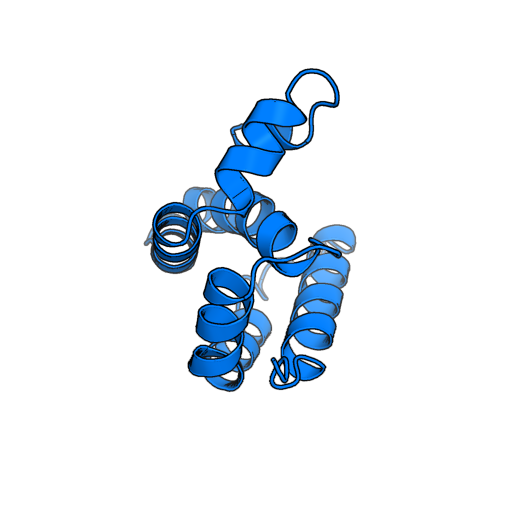 -1.274 -17.299 1.00 77.94 104 ASP A N 1
ATOM 865 C CA . ASP A 1 104 ? 0.042 -2.583 -17.715 1.00 77.94 104 ASP A CA 1
ATOM 866 C C . ASP A 1 104 ? 1.460 -2.452 -18.294 1.00 77.94 104 ASP A C 1
ATOM 868 O O . ASP A 1 104 ? 1.698 -1.677 -19.228 1.00 77.94 104 ASP A O 1
ATOM 872 N N . MET A 1 105 ? 2.416 -3.167 -17.699 1.00 69.50 105 MET A N 1
ATOM 873 C CA . MET A 1 105 ? 3.790 -3.200 -18.191 1.00 69.50 105 MET A CA 1
ATOM 874 C C . MET A 1 105 ? 3.825 -4.131 -19.400 1.00 69.50 105 MET A C 1
ATOM 876 O O . MET A 1 105 ? 3.852 -5.360 -19.246 1.00 69.50 105 MET A O 1
ATOM 880 N N . LYS A 1 106 ? 3.794 -3.535 -20.598 1.00 58.09 106 LYS A N 1
ATOM 881 C CA . LYS A 1 106 ? 4.019 -4.258 -21.853 1.00 58.09 106 LYS A CA 1
ATOM 882 C C . LYS A 1 106 ? 5.430 -4.856 -21.842 1.00 58.09 106 LYS A C 1
ATOM 884 O O . LYS A 1 106 ? 6.369 -4.190 -21.409 1.00 58.09 106 LYS A O 1
ATOM 889 N N . ILE A 1 107 ? 5.507 -6.124 -22.245 1.00 52.78 107 ILE A N 1
ATOM 890 C CA . ILE A 1 107 ? 6.738 -6.916 -22.390 1.00 52.78 107 ILE A CA 1
ATOM 891 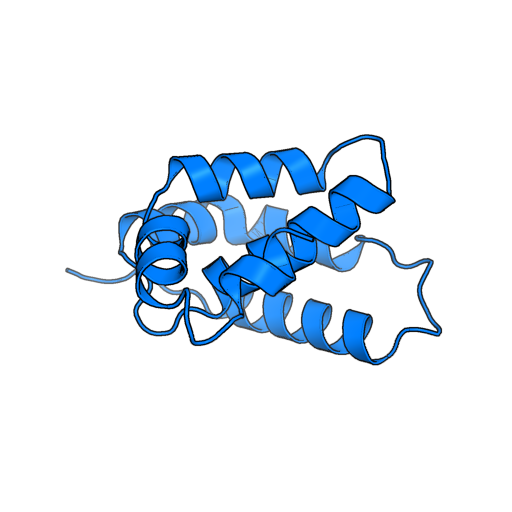C C . ILE A 1 107 ? 7.571 -6.343 -23.535 1.00 52.78 107 ILE A C 1
ATOM 893 O O . ILE A 1 107 ? 6.948 -5.984 -24.562 1.00 52.78 107 ILE A O 1
#

Foldseek 3Di:
DVLVVLVDPVCVVVVVVQLQDPVSLVVLVVQCVDPDLVSVVVSLSSNLSNLPDPPHDLSSLVVLLVCLVVLLVSLVPRPPVPPVCPVSVVSSVVSNVSSVPRDRDDD

Mean predicted aligned error: 4.66 Å

Nearest PDB structures (foldseek):
  3zhp-assembly2_B  TM=9.916E-01  e=9.954E-10  Homo sapiens
  3zhp-assembly1_A  TM=9.897E-01  e=1.104E-09  Homo sapiens
  4kzg-assembly2_B  TM=9.789E-01  e=1.430E-09  Danio rerio
  4kzg-assembly5_E  TM=9.783E-01  e=1.586E-09  Danio rerio
  8vsu-assembly1_A  TM=9.887E-01  e=2.163E-09  Homo sapiens